Protein 2VRI (pdb70)

Organism: Human coronavirus NL63 (NCBI:txid277944)

Structure (mmCIF, N/CA/C/O backbone):
data_2VRI
#
_entry.id   2VRI
#
_cell.length_a   53.970
_cell.length_b   54.770
_cell.length_c   57.330
_cell.angle_alpha   90.00
_cell.angle_beta   90.00
_cell.angle_gamma   90.00
#
_symmetry.space_group_name_H-M   'P 21 21 21'
#
loop_
_entity.id
_entity.type
_entity.pdbx_description
1 polymer 'NON-STRUCTURAL PROTEIN 3'
2 non-polymer 1,2-ETHANEDIOL
3 water water
#
loop_
_atom_site.group_PDB
_atom_site.id
_atom_site.type_symbol
_atom_site.label_atom_id
_atom_site.label_alt_id
_atom_site.label_comp_id
_atom_site.label_asym_id
_atom_site.label_entity_id
_atom_site.label_seq_id
_atom_site.pdbx_PDB_ins_code
_atom_site.Cartn_x
_atom_site.Cartn_y
_atom_site.Cartn_z
_ato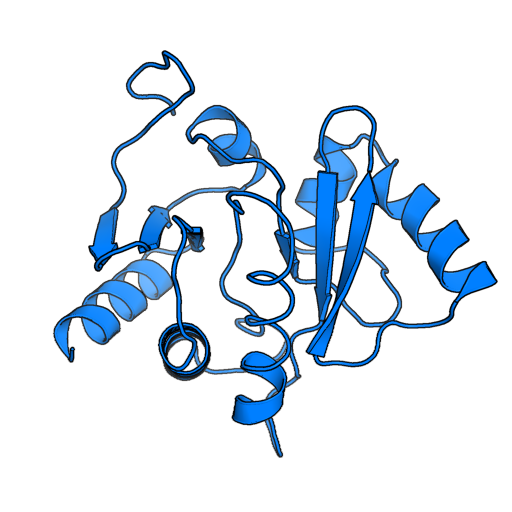m_site.occupancy
_atom_site.B_iso_or_equiv
_atom_site.auth_seq_id
_atom_site.auth_comp_id
_atom_site.auth_asym_id
_atom_site.auth_atom_id
_atom_site.pdbx_PDB_model_num
ATOM 1 N N . LYS A 1 1 ? 4.529 30.124 8.670 1.00 45.33 -9 LYS A N 1
ATOM 2 C CA . LYS A 1 1 ? 5.014 31.493 8.348 1.00 46.03 -9 LYS A CA 1
ATOM 3 C C . LYS A 1 1 ? 6.357 31.693 9.025 1.00 45.80 -9 LYS A C 1
ATOM 4 O O . LYS A 1 1 ? 6.559 31.247 10.159 1.00 45.64 -9 LYS A O 1
ATOM 10 N N . ALA A 1 2 ? 7.271 32.362 8.333 1.00 46.00 -8 ALA A N 1
ATOM 11 C CA . ALA A 1 2 ? 8.544 32.738 8.943 1.00 46.41 -8 ALA A CA 1
ATOM 12 C C . ALA A 1 2 ? 8.317 33.698 10.138 1.00 46.81 -8 ALA A C 1
ATOM 13 O O . ALA A 1 2 ? 7.491 34.612 10.051 1.00 45.95 -8 ALA A O 1
ATOM 15 N N . GLY A 1 3 ? 9.020 33.459 11.249 1.00 47.26 -7 GLY A N 1
ATOM 16 C CA . GLY A 1 3 ? 9.141 34.441 12.344 1.00 48.09 -7 GLY A CA 1
ATOM 17 C C . GLY A 1 3 ? 9.921 35.640 11.818 1.00 48.79 -7 GLY A C 1
ATOM 18 O O . GLY A 1 3 ? 9.527 36.803 12.005 1.00 49.08 -7 GLY A O 1
ATOM 19 N N . SER A 1 4 ? 11.046 35.326 11.177 1.00 49.09 -6 SER A N 1
ATOM 20 C CA . SER A 1 4 ? 11.766 36.195 10.245 1.00 49.68 -6 SER A CA 1
ATOM 21 C C . SER A 1 4 ? 12.706 35.262 9.482 1.00 49.66 -6 SER A C 1
ATOM 22 O O . SER A 1 4 ? 12.377 34.070 9.338 1.00 48.94 -6 SER A O 1
ATOM 25 N N . ALA A 1 5 ? 13.867 35.774 9.033 1.00 49.54 -5 ALA A N 1
ATOM 26 C CA . ALA A 1 5 ? 14.696 35.056 8.055 1.00 49.83 -5 ALA A CA 1
ATOM 27 C C . ALA A 1 5 ? 16.025 35.689 7.597 1.00 49.86 -5 ALA A C 1
ATOM 28 O O . ALA A 1 5 ? 16.046 36.343 6.546 1.00 50.60 -5 ALA A O 1
ATOM 30 N N . ALA A 1 6 ? 17.133 35.482 8.320 1.00 49.21 -4 ALA A N 1
ATOM 31 C CA . ALA A 1 6 ? 18.462 35.620 7.675 1.00 48.28 -4 ALA A CA 1
ATOM 32 C C . ALA A 1 6 ? 18.774 34.241 7.089 1.00 47.43 -4 ALA A C 1
ATOM 33 O O . ALA A 1 6 ? 19.855 33.670 7.320 1.00 47.93 -4 ALA A O 1
ATOM 35 N N . ALA A 1 7 ? 17.820 33.763 6.280 1.00 45.49 -3 ALA A N 1
ATOM 36 C CA . ALA A 1 7 ? 17.457 32.341 6.109 1.00 43.11 -3 ALA A CA 1
ATOM 37 C C . ALA A 1 7 ? 16.231 32.128 7.007 1.00 41.02 -3 ALA A C 1
ATOM 38 O O . ALA A 1 7 ? 16.300 32.389 8.213 1.00 40.95 -3 ALA A O 1
ATOM 40 N N . PRO A 1 8 ? 15.100 31.674 6.433 1.00 38.81 -2 PRO A N 1
ATOM 41 C CA . PRO A 1 8 ? 13.847 31.619 7.197 1.00 36.87 -2 PRO A CA 1
ATOM 42 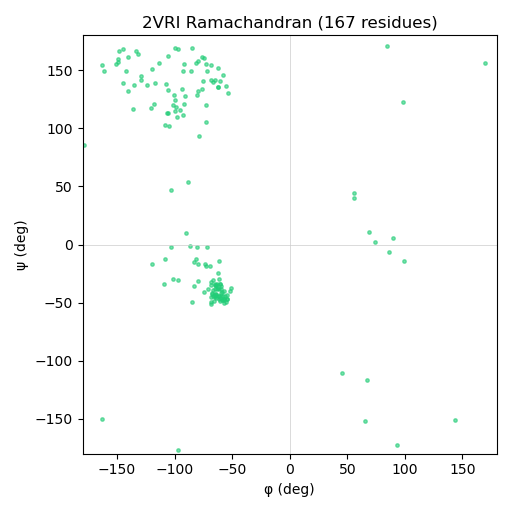C C . PRO A 1 8 ? 13.884 30.696 8.419 1.00 35.00 -2 PRO A C 1
ATOM 43 O O . PRO A 1 8 ? 14.651 29.721 8.459 1.00 34.62 -2 PRO A O 1
ATOM 47 N N . PHE A 1 9 ? 13.071 31.035 9.414 1.00 32.46 -1 PHE A N 1
ATOM 48 C CA . PHE A 1 9 ? 12.849 30.179 10.562 1.00 30.48 -1 PHE A CA 1
ATOM 49 C C . PHE A 1 9 ? 11.456 30.407 11.119 1.00 30.16 -1 PHE A C 1
ATOM 50 O O . PHE A 1 9 ? 10.878 31.469 10.953 1.00 29.65 -1 PHE A O 1
ATOM 58 N N . THR A 1 10 ? 10.940 29.396 11.795 1.00 29.42 0 THR A N 1
ATOM 59 C CA . THR A 1 10 ? 9.661 29.477 12.452 1.00 29.35 0 THR A CA 1
ATOM 60 C C . THR A 1 10 ? 9.756 28.592 13.674 1.00 28.70 0 THR A C 1
ATOM 61 O O . THR A 1 10 ? 10.694 27.801 13.796 1.00 28.30 0 THR A O 1
ATOM 65 N N . LYS A 1 11 ? 8.805 28.718 14.593 1.00 28.19 1 LYS A N 1
ATOM 66 C CA . LYS A 1 11 ? 8.846 27.904 15.784 1.00 28.44 1 LYS A CA 1
ATOM 67 C C . LYS A 1 11 ? 8.470 26.473 15.438 1.00 27.40 1 LYS A C 1
ATOM 68 O O . LYS A 1 11 ? 7.354 26.198 14.961 1.00 27.21 1 LYS A O 1
ATOM 74 N N . PRO A 1 12 ? 9.402 25.554 15.696 1.00 26.75 2 PRO A N 1
ATOM 75 C CA . PRO A 1 12 ? 9.028 24.144 15.639 1.00 25.87 2 PRO A CA 1
ATOM 76 C C . PRO A 1 12 ? 8.077 23.837 16.799 1.00 25.89 2 PRO A C 1
ATOM 77 O O . PRO A 1 12 ? 8.105 24.544 17.815 1.00 25.79 2 PRO A O 1
ATOM 81 N N . PHE A 1 13 ? 7.229 22.832 16.681 1.00 24.04 3 PHE A N 1
ATOM 82 C CA . PHE A 1 13 ? 6.434 22.427 17.855 1.00 24.87 3 PHE A CA 1
ATOM 83 C C . PHE A 1 13 ? 7.219 21.495 18.783 1.00 24.65 3 PHE A C 1
ATOM 84 O O . PHE A 1 13 ? 6.834 21.250 19.938 1.00 24.38 3 PHE A O 1
ATOM 92 N N . ALA A 1 14 ? 8.331 20.954 18.277 1.00 24.66 4 ALA A N 1
ATOM 93 C CA . ALA A 1 14 ? 9.196 20.116 19.093 1.00 24.21 4 ALA A CA 1
ATOM 94 C C . ALA A 1 14 ? 10.555 20.040 18.430 1.00 24.81 4 ALA A C 1
ATOM 95 O O . ALA A 1 14 ? 10.666 20.130 17.201 1.00 23.63 4 ALA A O 1
ATOM 97 N N . VAL A 1 15 ? 11.585 19.894 19.259 1.00 25.30 5 VAL A N 1
ATOM 98 C CA . VAL A 1 15 ? 12.957 19.712 18.801 1.00 26.13 5 VAL A CA 1
ATOM 99 C C . VAL A 1 15 ? 13.533 18.604 19.636 1.00 26.59 5 VAL A C 1
ATOM 100 O O . VAL A 1 15 ? 13.318 18.543 20.846 1.00 26.56 5 VAL A O 1
ATOM 104 N N . TYR A 1 16 ? 14.259 17.719 18.985 1.00 26.82 6 TYR A N 1
ATOM 105 C CA . TYR A 1 16 ? 15.048 16.742 19.696 1.00 27.77 6 TYR A CA 1
ATOM 106 C C . TYR A 1 16 ? 16.394 16.696 19.001 1.00 27.92 6 TYR A C 1
ATOM 107 O O . TYR A 1 16 ? 16.474 16.337 17.814 1.00 26.51 6 TYR A O 1
ATOM 116 N N . LYS A 1 17 ? 17.439 17.082 19.742 1.00 27.69 7 LYS A N 1
ATOM 117 C CA . LYS A 1 17 ? 18.803 17.189 19.223 1.00 27.99 7 LYS A CA 1
ATOM 118 C C . LYS A 1 17 ? 18.764 17.899 17.860 1.00 27.10 7 LYS A C 1
ATOM 119 O O . LYS A 1 17 ? 18.425 19.079 17.789 1.00 27.20 7 LYS A O 1
ATOM 125 N N . ASN A 1 18 ? 19.052 17.175 16.788 1.00 26.14 8 ASN A N 1
ATOM 126 C CA . ASN A 1 18 ? 19.109 17.780 15.442 1.00 25.29 8 ASN A CA 1
ATOM 127 C C . ASN A 1 18 ? 17.757 17.971 14.723 1.00 23.71 8 ASN A C 1
ATOM 128 O O . ASN A 1 18 ? 17.658 18.665 13.692 1.00 23.23 8 ASN A O 1
ATOM 133 N N . VAL A 1 19 ? 16.723 17.346 15.255 1.00 21.28 9 VAL A N 1
ATOM 134 C CA . VAL A 1 19 ? 15.458 17.238 14.515 1.00 20.77 9 VAL A CA 1
ATOM 135 C C . VAL A 1 19 ? 14.417 18.251 15.009 1.00 19.91 9 VAL A C 1
ATOM 136 O O . VAL A 1 19 ? 14.085 18.271 16.200 1.00 19.57 9 VAL A O 1
ATOM 140 N N . LYS A 1 20 ? 13.959 19.127 14.116 1.00 19.18 10 LYS A N 1
ATOM 141 C CA . LYS A 1 20 ? 12.877 20.086 14.433 1.00 19.52 10 LYS A CA 1
ATOM 142 C C . LYS A 1 20 ? 11.604 19.647 13.716 1.00 19.00 10 LYS A C 1
ATOM 143 O O . LYS A 1 20 ? 11.662 19.214 12.567 1.00 18.53 10 LYS A O 1
ATOM 149 N N . PHE A 1 21 ? 10.468 19.732 14.399 1.00 18.59 11 PHE A N 1
ATOM 150 C CA . PHE A 1 21 ? 9.197 19.291 13.839 1.00 19.15 11 PHE A CA 1
ATOM 151 C C . PHE A 1 21 ? 8.239 20.461 13.711 1.00 19.45 11 PHE A C 1
ATOM 152 O O . PHE A 1 21 ? 8.154 21.331 14.608 1.00 19.44 11 PHE A O 1
ATOM 160 N N . TYR A 1 22 ? 7.535 20.476 12.590 1.00 18.65 12 TYR A N 1
ATOM 161 C CA . TYR A 1 22 ? 6.631 21.562 12.256 1.00 18.98 12 TYR A CA 1
ATOM 162 C C . TYR A 1 22 ? 5.287 20.980 11.879 1.00 20.64 12 TYR A C 1
ATOM 163 O O . TYR A 1 22 ? 5.200 19.872 11.297 1.00 20.49 12 TYR A O 1
ATOM 172 N N . LEU A 1 23 ? 4.237 21.715 12.242 1.00 20.86 13 LEU A N 1
ATOM 173 C CA . LEU A 1 23 ? 2.894 21.394 11.817 1.00 22.07 13 LEU A CA 1
ATOM 174 C C . LEU A 1 23 ? 2.561 22.315 10.653 1.00 22.60 13 LEU A C 1
ATOM 175 O O . LEU A 1 23 ? 2.542 23.536 10.790 1.00 22.59 13 LEU A O 1
ATOM 180 N N . GLY A 1 24 ? 2.364 21.764 9.470 1.00 23.45 14 GLY A N 1
ATOM 181 C CA . GLY A 1 24 ? 2.216 22.658 8.336 1.00 24.68 14 GLY A CA 1
ATOM 182 C C . GLY A 1 24 ? 2.246 21.954 7.014 1.00 25.65 14 GLY A C 1
ATOM 183 O O . GLY A 1 24 ? 2.771 20.853 6.912 1.00 25.74 14 GLY A O 1
ATOM 184 N N . ASP A 1 25 ? 1.644 22.609 6.025 1.00 26.21 15 ASP A N 1
ATOM 185 C CA . ASP A 1 25 ? 1.594 22.159 4.643 1.00 26.77 15 ASP A CA 1
ATOM 186 C C . ASP A 1 25 ? 2.981 22.417 4.054 1.00 25.57 15 ASP A C 1
ATOM 187 O O . ASP A 1 25 ? 3.567 23.438 4.336 1.00 24.87 15 ASP A O 1
ATOM 192 N N . ILE A 1 26 ? 3.489 21.499 3.224 1.00 23.89 16 ILE A N 1
ATOM 193 C CA . ILE A 1 26 ? 4.793 21.733 2.588 1.00 22.72 16 ILE A CA 1
ATOM 194 C C . ILE A 1 26 ? 4.770 22.985 1.688 1.00 22.63 16 ILE A C 1
ATOM 195 O O . ILE A 1 26 ? 5.785 23.644 1.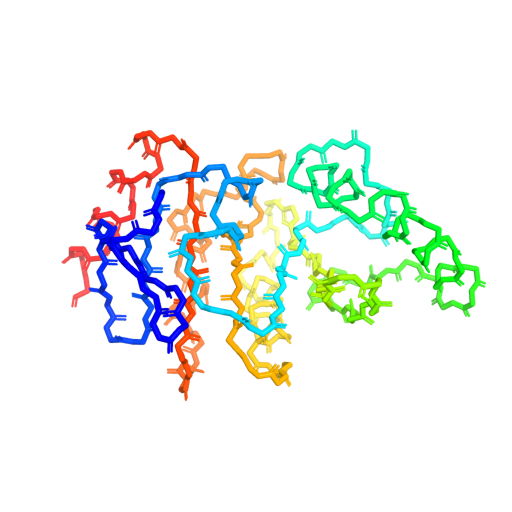530 1.00 23.71 16 ILE A O 1
ATOM 200 N N . SER A 1 27 ? 3.611 23.310 1.120 1.00 22.20 17 SER A N 1
ATOM 201 C CA . SER A 1 27 ? 3.456 24.461 0.228 1.00 22.73 17 SER A CA 1
ATOM 202 C C . SER A 1 27 ? 3.664 25.757 0.997 1.00 22.99 17 SER A C 1
ATOM 203 O O . SER A 1 27 ? 4.121 26.764 0.456 1.00 22.84 17 SER A O 1
ATOM 206 N N . HIS A 1 28 ? 3.314 25.716 2.268 1.00 23.01 18 HIS A N 1
ATOM 207 C CA . HIS A 1 28 ? 3.574 26.826 3.172 1.00 23.30 18 HIS A CA 1
ATOM 208 C C . HIS A 1 28 ? 4.979 26.774 3.764 1.00 22.23 18 HIS A C 1
ATOM 209 O O . HIS A 1 28 ? 5.711 27.756 3.737 1.00 22.75 18 HIS A O 1
ATOM 216 N N . LEU A 1 29 ? 5.353 25.615 4.295 1.00 21.19 19 LEU A N 1
ATOM 217 C CA . LEU A 1 29 ? 6.620 25.480 5.005 1.00 19.92 19 LEU A CA 1
ATOM 218 C C . LEU A 1 29 ? 7.868 25.729 4.178 1.00 20.22 19 LEU A C 1
ATOM 219 O O . LEU A 1 29 ? 8.899 26.110 4.731 1.00 18.80 19 LEU A O 1
ATOM 224 N N . VAL A 1 30 ? 7.795 25.552 2.864 1.00 19.96 20 VAL A N 1
ATOM 225 C CA . VAL A 1 30 ? 8.951 25.933 2.055 1.00 20.80 20 VAL A CA 1
ATOM 226 C C . VAL A 1 30 ? 9.257 27.449 2.171 1.00 21.62 20 VAL A C 1
ATOM 227 O O . VAL A 1 30 ? 10.319 27.894 1.780 1.00 20.77 20 VAL A O 1
ATOM 231 N N . ASN A 1 31 ? 8.319 28.224 2.700 1.00 22.59 21 ASN A N 1
ATOM 232 C CA . ASN A 1 31 ? 8.610 29.647 2.962 1.00 24.36 21 ASN A CA 1
ATOM 233 C C . ASN A 1 31 ? 8.883 29.957 4.454 1.00 24.62 21 ASN A C 1
ATOM 234 O O . ASN A 1 31 ? 9.208 31.100 4.810 1.00 26.19 21 ASN A O 1
ATOM 239 N N . CYS A 1 32 ? 8.783 28.940 5.311 1.00 24.09 22 CYS A N 1
ATOM 240 C CA . CYS A 1 32 ? 8.875 29.113 6.761 1.00 24.23 22 CYS A CA 1
ATOM 241 C C . CYS A 1 32 ? 10.223 28.734 7.359 1.00 23.72 22 CYS A C 1
ATOM 242 O O . CYS A 1 32 ? 10.576 29.224 8.434 1.00 23.79 22 CYS A O 1
ATOM 245 N N . VAL A 1 33 ? 10.914 27.780 6.730 1.00 22.30 23 VAL A N 1
ATOM 246 C CA . VAL A 1 33 ? 12.096 27.193 7.323 1.00 20.92 23 VAL A CA 1
ATOM 247 C C . VAL A 1 33 ? 13.229 27.170 6.323 1.00 20.77 23 VAL A C 1
ATOM 248 O O . VAL A 1 33 ? 13.010 27.334 5.106 1.00 19.74 23 VAL A O 1
ATOM 252 N N . SER A 1 34 ? 14.434 26.974 6.854 1.00 19.93 24 SER A N 1
ATOM 253 C CA . SER A 1 34 ? 15.633 26.880 6.071 1.00 21.03 24 SER A CA 1
ATOM 254 C C . SER A 1 34 ? 15.944 25.442 5.741 1.00 20.30 24 SER A C 1
ATOM 255 O O . SER A 1 34 ? 15.927 24.602 6.619 1.00 20.07 24 SER A O 1
ATOM 258 N N . PHE A 1 35 ? 16.276 25.184 4.485 1.00 19.68 25 PHE A N 1
ATOM 259 C CA . PHE A 1 35 ? 16.472 23.803 4.002 1.00 18.88 25 PHE A CA 1
ATOM 260 C C . PHE A 1 35 ? 17.232 23.878 2.693 1.00 18.11 25 PHE A C 1
ATOM 261 O O . PHE A 1 35 ? 17.143 24.891 1.985 1.00 16.48 25 PHE A O 1
ATOM 269 N N . ASP A 1 36 ? 17.954 22.802 2.367 1.00 16.15 26 ASP A N 1
ATOM 270 C CA . ASP A 1 36 ? 18.648 22.709 1.102 1.00 15.88 26 ASP A CA 1
ATOM 271 C C . ASP A 1 36 ? 17.861 21.933 0.056 1.00 15.28 26 ASP A C 1
ATOM 272 O O . ASP A 1 36 ? 17.974 22.207 -1.128 1.00 14.15 26 ASP A O 1
ATOM 277 N N . PHE A 1 37 ? 17.056 20.973 0.504 1.00 13.97 27 PHE A N 1
ATOM 278 C CA . PHE A 1 37 ? 16.224 20.215 -0.409 1.00 13.82 27 PHE A CA 1
ATOM 279 C C . PHE A 1 37 ? 14.956 19.783 0.298 1.00 12.25 27 PHE A C 1
ATOM 280 O O . PHE A 1 37 ? 14.895 19.721 1.523 1.00 13.18 27 PHE A O 1
ATOM 288 N N . VAL A 1 38 ? 13.933 19.508 -0.499 1.00 12.49 28 VAL A N 1
ATOM 289 C CA A VAL A 1 38 ? 12.693 18.982 0.032 0.50 11.32 28 VAL A CA 1
ATOM 290 C CA B VAL A 1 38 ? 12.684 19.002 -0.003 0.50 11.85 28 VAL A CA 1
ATOM 291 C C . VAL A 1 38 ? 12.642 17.489 -0.249 1.00 11.68 28 VAL A C 1
ATOM 292 O O . VAL A 1 38 ? 13.113 17.023 -1.278 1.00 12.66 28 VAL A O 1
ATOM 299 N N . VAL A 1 39 ? 12.077 16.745 0.681 1.00 11.97 29 VAL A N 1
ATOM 300 C CA . VAL A 1 39 ? 11.957 15.316 0.486 1.00 11.16 29 VAL A CA 1
ATOM 301 C C . VAL A 1 39 ? 10.547 15.031 0.057 1.00 12.07 29 VAL A C 1
ATOM 302 O O . VAL A 1 39 ? 9.602 15.450 0.709 1.00 11.35 29 VAL A O 1
ATOM 306 N N . ASN A 1 40 ? 10.429 14.295 -1.052 1.00 11.68 30 ASN A N 1
ATOM 307 C CA . ASN A 1 40 ? 9.164 13.811 -1.508 1.00 12.62 30 ASN A CA 1
ATOM 308 C C . ASN A 1 40 ? 9.064 12.342 -1.052 1.00 12.90 30 ASN A C 1
ATOM 309 O O . ASN A 1 40 ? 9.938 11.540 -1.380 1.00 12.56 30 ASN A O 1
ATOM 314 N N . ALA A 1 41 ? 8.005 12.016 -0.313 1.00 13.22 31 ALA A N 1
ATOM 315 C CA . ALA A 1 41 ? 7.707 10.615 0.015 1.00 15.03 31 ALA A CA 1
ATOM 316 C C . ALA A 1 41 ? 7.052 10.021 -1.221 1.00 15.14 31 ALA A C 1
ATOM 317 O O . ALA A 1 41 ? 5.816 10.135 -1.422 1.00 14.92 31 ALA A O 1
ATOM 319 N N . ALA A 1 42 ? 7.881 9.411 -2.061 1.00 14.09 32 ALA A N 1
ATOM 320 C CA . ALA A 1 42 ? 7.473 9.000 -3.405 1.00 13.39 32 ALA A CA 1
ATOM 321 C C . ALA A 1 42 ? 7.066 7.537 -3.460 1.00 13.47 32 ALA A C 1
ATOM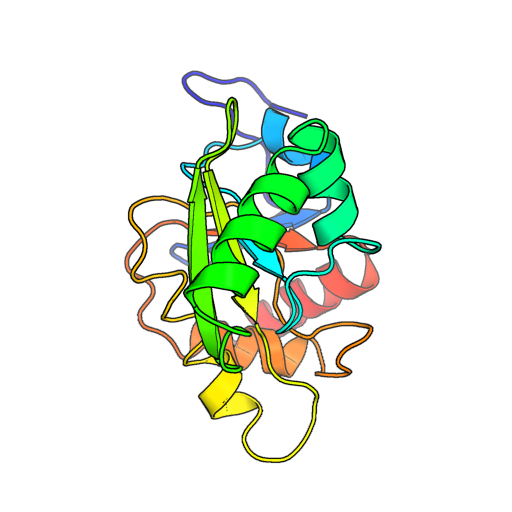 322 O O . ALA A 1 42 ? 7.271 6.777 -2.502 1.00 13.08 32 ALA A O 1
ATOM 324 N N . ASN A 1 43 ? 6.463 7.150 -4.583 1.00 13.55 33 ASN A N 1
ATOM 325 C CA . ASN A 1 43 ? 6.253 5.758 -4.864 1.00 13.54 33 ASN A CA 1
ATOM 326 C C . ASN A 1 43 ? 7.356 5.326 -5.833 1.00 14.79 33 ASN A C 1
ATOM 327 O O . ASN A 1 43 ? 8.097 6.156 -6.393 1.00 14.80 33 ASN A O 1
ATOM 332 N N . GLU A 1 44 ? 7.469 4.026 -6.045 1.00 14.09 34 GLU A N 1
ATOM 333 C CA . GLU A 1 44 ? 8.558 3.491 -6.851 1.00 14.49 34 GLU A CA 1
ATOM 334 C C . GLU A 1 44 ? 8.546 4.015 -8.282 1.00 13.42 34 GLU A C 1
ATOM 335 O O . GLU A 1 44 ? 9.586 4.182 -8.870 1.00 12.78 34 GLU A O 1
ATOM 341 N N . ASN A 1 45 ? 7.365 4.246 -8.829 1.00 13.62 35 ASN A N 1
ATOM 342 C CA . ASN A 1 45 ? 7.254 4.682 -10.196 1.00 14.64 35 ASN A CA 1
ATOM 343 C C . ASN A 1 45 ? 7.348 6.181 -10.354 1.00 13.23 35 ASN A C 1
ATOM 344 O O . ASN A 1 45 ? 7.294 6.689 -11.469 1.00 13.41 35 ASN A O 1
ATOM 349 N N . LEU A 1 46 ? 7.488 6.892 -9.246 1.00 13.94 36 LEU A N 1
ATOM 350 C CA . LEU A 1 46 ? 7.617 8.369 -9.288 1.00 13.70 36 LEU A CA 1
ATOM 351 C C . LEU A 1 46 ? 6.428 9.003 -10.029 1.00 14.21 36 LEU A C 1
ATOM 352 O O . LEU A 1 46 ? 6.569 9.920 -10.868 1.00 14.32 36 LEU A O 1
ATOM 357 N N . LEU A 1 47 ? 5.251 8.501 -9.688 1.00 14.61 37 LEU A N 1
ATOM 358 C CA . LEU A 1 47 ? 3.983 9.058 -10.147 1.00 14.99 37 LEU A CA 1
ATOM 359 C C . LEU A 1 47 ? 3.492 9.948 -9.014 1.00 14.47 37 LEU A C 1
ATOM 360 O O . LEU A 1 47 ? 3.148 9.479 -7.941 1.00 13.40 37 LEU A O 1
ATOM 365 N N . HIS A 1 48 ? 3.529 11.252 -9.252 1.00 14.32 38 HIS A N 1
ATOM 366 C CA . HIS A 1 48 ? 3.346 12.222 -8.208 1.00 14.06 38 HIS A CA 1
ATOM 367 C C . HIS A 1 48 ? 1.950 12.823 -8.250 1.00 15.53 38 HIS A C 1
ATOM 368 O O . HIS A 1 48 ? 1.788 14.035 -8.151 1.00 17.15 38 HIS A O 1
ATOM 375 N N . GLY A 1 49 ? 0.950 11.969 -8.375 1.00 17.87 39 GLY A N 1
ATOM 376 C CA . GLY A 1 49 ? -0.410 12.428 -8.554 1.00 18.97 39 GLY A CA 1
ATOM 377 C C . GLY A 1 49 ? -1.150 12.878 -7.307 1.00 20.09 39 GLY A C 1
ATOM 378 O O . GLY A 1 49 ? -2.170 13.583 -7.416 1.00 21.03 39 GLY A O 1
ATOM 379 N N . GLY A 1 50 ? -0.642 12.499 -6.138 1.00 20.96 40 GLY A N 1
ATOM 380 C CA . GLY A 1 50 ? -1.323 12.737 -4.861 1.00 21.24 40 GLY A CA 1
ATOM 381 C C . GLY A 1 50 ? -0.354 13.022 -3.760 1.00 20.83 40 GLY A C 1
ATOM 382 O O . GLY A 1 50 ? 0.852 12.836 -3.923 1.00 21.61 40 GLY A O 1
ATOM 383 N N . GLY A 1 51 ? -0.881 13.475 -2.636 1.00 20.09 41 GLY A N 1
ATOM 384 C CA . GLY A 1 51 ? -0.111 13.688 -1.436 1.00 19.73 41 GLY A CA 1
ATOM 385 C C . GLY A 1 51 ? 0.929 14.774 -1.526 1.00 19.71 41 GLY A C 1
ATOM 386 O O . GLY A 1 51 ? 0.791 15.748 -2.285 1.00 19.25 41 GLY A O 1
ATOM 387 N N . VAL A 1 52 ? 1.974 14.603 -0.732 1.00 18.92 42 VAL A N 1
ATOM 388 C CA . VAL A 1 52 ? 3.078 15.548 -0.683 1.00 18.66 42 VAL A CA 1
ATOM 389 C C . VAL A 1 52 ? 3.759 15.587 -2.060 1.00 16.41 42 VAL A C 1
ATOM 390 O O . VAL A 1 52 ? 4.284 16.619 -2.459 1.00 15.70 42 VAL A O 1
ATOM 394 N N . ALA A 1 53 ? 3.791 14.445 -2.760 1.00 14.86 43 ALA A N 1
ATOM 395 C CA . ALA A 1 53 ? 4.334 14.381 -4.128 1.00 13.34 43 ALA A CA 1
ATOM 396 C C . ALA A 1 53 ? 3.677 15.374 -5.080 1.00 13.51 43 ALA A C 1
ATOM 397 O O . ALA A 1 53 ? 4.364 16.055 -5.854 1.00 12.69 43 ALA A O 1
ATOM 399 N N . ARG A 1 54 ? 2.344 15.430 -5.051 1.00 13.69 44 ARG A N 1
ATOM 400 C CA . ARG A 1 54 ? 1.626 16.368 -5.892 1.00 13.67 44 ARG A CA 1
ATOM 401 C C . ARG A 1 54 ? 1.885 17.820 -5.456 1.00 14.45 44 ARG A C 1
ATOM 402 O O . ARG A 1 54 ? 2.041 18.703 -6.293 1.00 15.20 44 ARG A O 1
ATOM 410 N N . ALA A 1 55 ? 1.899 18.059 -4.143 1.00 15.56 45 ALA A N 1
ATOM 411 C CA . ALA A 1 55 ? 2.220 19.381 -3.611 1.00 15.26 45 ALA A CA 1
ATOM 412 C C . ALA A 1 55 ? 3.573 19.835 -4.152 1.00 15.47 45 ALA A C 1
ATOM 413 O O . ALA A 1 55 ? 3.731 20.965 -4.668 1.00 15.03 45 ALA A O 1
ATOM 415 N N . ILE A 1 56 ? 4.578 18.964 -4.047 1.00 15.13 46 ILE A N 1
ATOM 416 C CA . ILE A 1 56 ? 5.910 19.330 -4.563 1.00 14.74 46 ILE A CA 1
ATOM 417 C C . ILE A 1 56 ? 5.907 19.473 -6.091 1.00 15.09 46 ILE A C 1
ATOM 418 O O . ILE A 1 56 ? 6.486 20.411 -6.634 1.00 14.50 46 ILE A O 1
ATOM 423 N N . ASP A 1 57 ? 5.278 18.545 -6.802 1.00 14.76 47 ASP A N 1
ATOM 424 C CA . ASP A 1 57 ? 5.207 18.706 -8.244 1.00 15.62 47 ASP A CA 1
ATOM 425 C C . ASP A 1 57 ? 4.596 20.081 -8.609 1.00 15.97 47 ASP A C 1
ATOM 426 O O . ASP A 1 57 ? 5.136 20.817 -9.441 1.00 16.15 47 ASP A O 1
ATOM 431 N N . ILE A 1 58 ? 3.486 20.431 -7.965 1.00 16.83 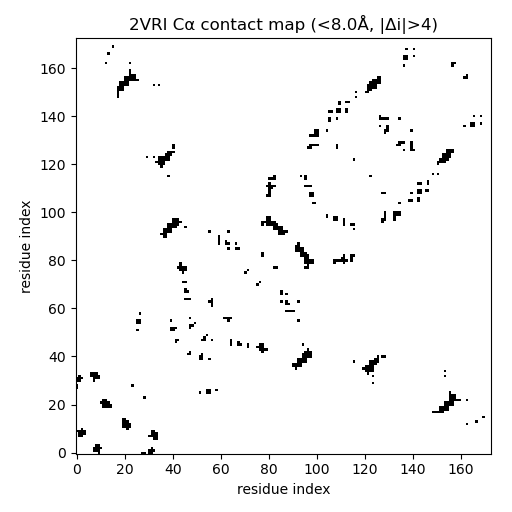48 ILE A N 1
ATOM 432 C CA . ILE A 1 58 ? 2.863 21.720 -8.231 1.00 17.57 48 ILE A CA 1
ATOM 433 C C . ILE A 1 58 ? 3.791 22.873 -7.889 1.00 18.24 48 ILE A C 1
ATOM 434 O O . ILE A 1 58 ? 3.941 23.821 -8.688 1.00 17.80 48 ILE A O 1
ATOM 439 N N . LEU A 1 59 ? 4.460 22.789 -6.740 1.00 18.63 49 LEU A N 1
ATOM 440 C CA . LEU A 1 59 ? 5.503 23.784 -6.418 1.00 18.89 49 LEU A CA 1
ATOM 441 C C . LEU A 1 59 ? 6.544 23.946 -7.525 1.00 18.88 49 LEU A C 1
ATOM 442 O O . LEU A 1 59 ? 7.008 25.057 -7.794 1.00 18.49 49 LEU A O 1
ATOM 447 N N . THR A 1 60 ? 6.942 22.835 -8.142 1.00 18.13 50 THR A N 1
ATOM 448 C CA . THR A 1 60 ? 7.945 22.861 -9.214 1.00 17.43 50 THR A CA 1
ATOM 449 C C . THR A 1 60 ? 7.282 23.042 -10.575 1.00 17.15 50 THR A C 1
ATOM 450 O O . THR A 1 60 ? 7.926 22.875 -11.603 1.00 16.31 50 THR A O 1
ATOM 454 N N . GLU A 1 61 ? 5.988 23.350 -10.582 1.00 17.15 51 GLU A N 1
ATOM 455 C CA . GLU A 1 61 ? 5.263 23.612 -11.835 1.00 17.34 51 GLU A CA 1
ATOM 456 C C . GLU A 1 61 ? 5.375 22.458 -12.842 1.00 17.31 51 GLU A C 1
ATOM 457 O O . GLU A 1 61 ? 5.524 22.681 -14.039 1.00 17.35 51 GLU A O 1
ATOM 463 N N . GLY A 1 62 ? 5.305 21.218 -12.343 1.00 16.10 52 GLY A N 1
ATOM 464 C CA . GLY A 1 62 ? 5.378 20.061 -13.211 1.00 14.29 52 GLY A CA 1
ATOM 465 C C . GLY A 1 62 ? 6.773 19.576 -13.531 1.00 12.97 52 GLY A C 1
ATOM 466 O O . GLY A 1 62 ? 6.942 18.538 -14.192 1.00 12.13 52 GLY A O 1
ATOM 467 N N . GLN A 1 63 ? 7.785 20.312 -13.100 1.00 12.51 53 GLN A N 1
ATOM 468 C CA . GLN A 1 63 ? 9.143 19.895 -13.376 1.00 12.75 53 GLN A CA 1
ATOM 469 C C . GLN A 1 63 ? 9.488 18.603 -12.691 1.00 12.13 53 GLN A C 1
ATOM 470 O O . GLN A 1 63 ? 10.166 17.756 -13.254 1.00 13.33 53 GLN A O 1
ATOM 476 N N . LEU A 1 64 ? 9.007 18.437 -11.47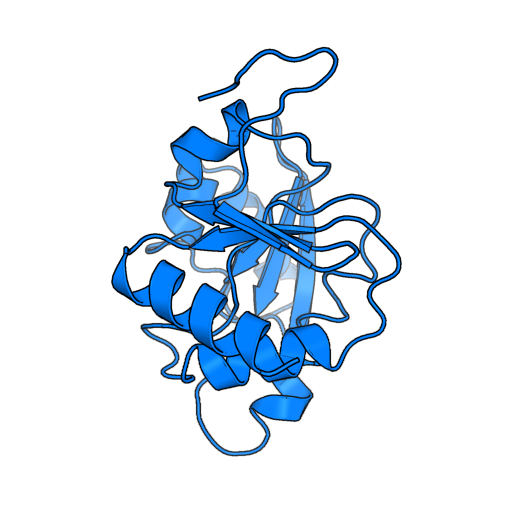6 1.00 13.11 54 LEU A N 1
ATOM 477 C CA . LEU A 1 64 ? 9.300 17.191 -10.771 1.00 11.97 54 LEU A CA 1
ATOM 478 C C . LEU A 1 64 ? 8.819 15.984 -11.575 1.00 12.12 54 LEU A C 1
ATOM 479 O O . LEU A 1 64 ? 9.578 15.031 -11.774 1.00 13.21 54 LEU A O 1
ATOM 484 N N . GLN A 1 65 ? 7.571 16.011 -12.027 1.00 12.39 55 GLN A N 1
ATOM 485 C CA . GLN A 1 65 ? 7.003 14.870 -12.800 1.00 12.87 55 GLN A CA 1
ATOM 486 C C . GLN A 1 65 ? 7.716 14.673 -14.116 1.00 13.91 55 GLN A C 1
ATOM 487 O O . GLN A 1 65 ? 7.893 13.543 -14.576 1.00 12.59 55 GLN A O 1
ATOM 493 N N . SER A 1 66 ? 8.150 15.773 -14.751 1.00 14.81 56 SER A N 1
ATOM 494 C CA . SER A 1 66 ? 8.789 15.603 -16.057 1.00 15.68 56 SER A CA 1
ATOM 495 C C . SER A 1 66 ? 10.177 15.039 -15.852 1.00 14.89 56 SER A C 1
ATOM 496 O O . SER A 1 66 ? 10.583 14.133 -16.591 1.00 15.54 56 SER A O 1
ATOM 499 N N . LEU A 1 67 ? 10.879 15.524 -14.834 1.00 13.88 57 LEU A N 1
ATOM 500 C CA . LEU A 1 67 ? 12.190 14.954 -14.523 1.00 13.89 57 LEU A CA 1
ATOM 501 C C . LEU A 1 67 ? 12.066 13.505 -14.088 1.00 13.22 57 LEU A C 1
ATOM 502 O O . LEU A 1 67 ? 12.919 12.664 -14.413 1.00 12.11 57 LEU A O 1
ATOM 507 N N . SER A 1 68 ? 10.992 13.205 -13.374 1.00 13.04 58 SER A N 1
ATOM 508 C CA . SER A 1 68 ? 10.737 11.836 -12.938 1.00 13.23 58 SER A CA 1
ATOM 509 C C . SER A 1 68 ? 10.482 10.870 -14.108 1.00 14.39 58 SER A C 1
ATOM 510 O O . SER A 1 68 ? 10.981 9.746 -14.104 1.00 13.87 58 SER A O 1
ATOM 513 N N . LYS A 1 69 ? 9.677 11.288 -15.081 1.00 14.87 59 LYS A N 1
ATOM 514 C CA . LYS A 1 69 ? 9.467 10.466 -16.294 1.00 15.65 59 LYS A CA 1
ATOM 515 C C . LYS A 1 69 ? 10.804 10.143 -16.985 1.00 16.25 59 LYS A C 1
ATOM 516 O O . LYS A 1 69 ? 11.057 8.982 -17.363 1.00 16.80 59 LYS A O 1
ATOM 522 N N . ASP A 1 70 ? 11.672 11.146 -17.117 1.00 16.17 60 ASP A N 1
ATOM 523 C CA . ASP A 1 70 ? 13.013 10.924 -17.705 1.00 17.01 60 ASP A CA 1
ATOM 524 C C . ASP A 1 70 ? 13.817 9.941 -16.868 1.00 16.36 60 ASP A C 1
ATOM 525 O O . ASP A 1 70 ? 14.423 9.017 -17.411 1.00 15.71 60 ASP A O 1
ATOM 530 N N . TYR A 1 71 ? 13.828 10.144 -15.546 1.00 15.37 61 TYR A N 1
ATOM 531 C CA . TYR A 1 71 ? 14.577 9.272 -14.661 1.00 14.27 61 TYR A CA 1
ATOM 532 C C . TYR A 1 71 ? 14.093 7.824 -14.797 1.00 14.93 61 TYR A C 1
ATOM 533 O O . TYR A 1 71 ? 14.895 6.888 -14.928 1.00 14.11 61 TYR A O 1
ATOM 542 N N . ILE A 1 72 ? 12.783 7.626 -14.761 1.00 14.12 62 ILE A N 1
ATOM 543 C CA . ILE A 1 72 ? 12.230 6.301 -14.910 1.00 14.62 62 ILE A CA 1
ATOM 544 C C . ILE A 1 72 ? 12.573 5.676 -16.277 1.00 15.66 62 ILE A C 1
ATOM 545 O O . ILE A 1 72 ? 12.970 4.515 -16.336 1.00 15.98 62 ILE A O 1
ATOM 550 N N . SER A 1 73 ? 12.452 6.440 -17.359 1.00 16.09 63 SER A N 1
ATOM 551 C CA . SER A 1 73 ? 12.760 5.911 -18.696 1.00 18.15 63 SER A CA 1
ATOM 552 C C . SER A 1 73 ? 14.202 5.388 -18.743 1.00 18.83 63 SER A C 1
ATOM 553 O O . SER A 1 73 ? 14.489 4.341 -19.342 1.00 18.39 63 SER A O 1
ATOM 556 N N . SER A 1 74 ? 15.112 6.124 -18.105 1.00 18.46 64 SER A N 1
ATOM 557 C CA . SER A 1 74 ? 16.518 5.735 -18.094 1.00 19.72 64 SER A CA 1
ATOM 558 C C . SER A 1 74 ? 16.906 4.704 -17.049 1.00 19.94 64 SER A C 1
ATOM 559 O O . SER A 1 74 ? 17.785 3.867 -17.313 1.00 20.63 64 SER A O 1
ATOM 562 N N . ASN A 1 75 ? 16.288 4.778 -15.870 1.00 19.48 65 ASN A N 1
ATOM 563 C CA . ASN A 1 75 ? 16.770 4.025 -14.698 1.00 19.85 65 ASN A CA 1
ATOM 564 C C . ASN A 1 75 ? 15.800 3.027 -14.098 1.00 18.69 65 ASN A C 1
ATOM 565 O O . ASN A 1 75 ? 16.185 2.178 -13.293 1.00 19.60 65 ASN A O 1
ATOM 570 N N . GLY A 1 76 ? 14.533 3.151 -14.424 1.00 17.79 66 GLY A N 1
ATOM 571 C CA . GLY A 1 76 ? 13.579 2.249 -13.831 1.00 17.18 66 GLY A CA 1
ATOM 572 C C . GLY A 1 76 ? 13.103 2.711 -12.463 1.00 17.28 66 GLY A C 1
ATOM 573 O O . GLY A 1 76 ? 13.653 3.666 -11.904 1.00 15.63 66 GLY A O 1
ATOM 574 N N . PRO A 1 77 ? 12.070 2.026 -11.926 1.00 18.04 67 PRO A N 1
ATOM 575 C CA . PRO A 1 77 ? 11.485 2.398 -10.629 1.00 17.55 67 PRO A CA 1
ATOM 576 C C . PRO A 1 77 ? 12.532 2.371 -9.538 1.00 17.28 67 PRO A C 1
ATOM 577 O O . PRO A 1 77 ? 13.496 1.573 -9.601 1.00 16.20 67 PRO A O 1
ATOM 581 N N . LEU A 1 78 ? 12.384 3.286 -8.578 1.00 15.82 68 LEU A N 1
ATOM 582 C CA . LEU A 1 78 ? 13.221 3.311 -7.405 1.00 16.43 68 LEU A CA 1
ATOM 583 C C . LEU A 1 78 ? 12.925 2.087 -6.595 1.00 16.77 68 LEU A C 1
ATOM 584 O O . LEU A 1 78 ? 11.770 1.723 -6.452 1.00 18.85 68 LEU A O 1
ATOM 589 N N . LYS A 1 79 ? 13.970 1.488 -6.049 1.00 17.51 69 LYS A N 1
ATOM 590 C CA . LYS A 1 79 ? 13.835 0.416 -5.063 1.00 17.77 69 LYS A CA 1
ATOM 591 C C . LYS A 1 79 ? 13.273 1.029 -3.783 1.00 16.55 69 LYS A C 1
ATOM 592 O O . LYS A 1 79 ? 13.604 2.144 -3.436 1.00 14.93 69 LYS A O 1
ATOM 598 N N . VAL A 1 80 ? 12.379 0.311 -3.107 1.00 16.68 70 VAL A N 1
ATOM 599 C CA . VAL A 1 80 ? 11.938 0.711 -1.767 1.00 15.26 70 VAL A CA 1
ATOM 600 C C . VAL A 1 80 ? 13.188 0.886 -0.905 1.00 15.63 70 VAL A C 1
ATOM 601 O O . VAL A 1 80 ? 14.087 0.038 -0.919 1.00 14.16 70 VAL A O 1
ATOM 605 N N . GLY A 1 81 ? 13.294 2.013 -0.213 1.00 13.81 71 GLY A N 1
ATOM 606 C CA . GLY A 1 81 ? 14.474 2.314 0.568 1.00 14.79 71 GLY A CA 1
ATOM 607 C C . GLY A 1 81 ? 15.453 3.246 -0.090 1.00 15.72 71 GLY A C 1
ATOM 608 O O . GLY A 1 81 ? 16.347 3.777 0.560 1.00 17.58 71 GLY A O 1
ATOM 609 N N . ALA A 1 82 ? 15.291 3.454 -1.388 1.00 15.77 72 ALA A N 1
ATOM 610 C CA . ALA A 1 82 ? 16.218 4.244 -2.157 1.00 15.43 72 ALA A CA 1
ATOM 611 C C . ALA A 1 82 ? 15.594 5.600 -2.469 1.00 15.20 72 ALA A C 1
ATOM 612 O O . ALA A 1 82 ? 14.354 5.772 -2.430 1.00 14.27 72 ALA A O 1
ATOM 614 N N . GLY A 1 83 ? 16.457 6.532 -2.836 1.00 14.36 73 GLY A N 1
ATOM 615 C CA . GLY A 1 83 ? 16.010 7.852 -3.207 1.00 14.62 73 GLY A CA 1
ATOM 616 C C . GLY A 1 83 ? 16.815 8.356 -4.381 1.00 15.03 73 GLY A C 1
ATOM 617 O O . GLY A 1 83 ? 17.929 7.899 -4.619 1.00 15.98 73 GLY A O 1
ATOM 618 N N . VAL A 1 84 ? 16.286 9.358 -5.075 1.00 14.24 74 VAL A N 1
ATOM 619 C CA . VAL A 1 84 ? 17.036 10.029 -6.127 1.00 13.56 74 VAL A CA 1
ATOM 620 C C . VAL A 1 84 ? 16.737 11.523 -6.040 1.00 12.96 74 VAL A C 1
ATOM 621 O O . VAL A 1 84 ? 15.578 11.913 -5.930 1.00 11.20 74 VAL A O 1
ATOM 625 N N . MET A 1 85 ? 17.782 12.323 -6.080 1.00 11.61 75 MET A N 1
ATOM 626 C CA . MET A 1 85 ? 17.623 13.786 -6.121 1.00 12.32 75 MET A CA 1
ATOM 627 C C . MET A 1 85 ? 17.309 14.233 -7.561 1.00 13.52 75 MET A C 1
ATOM 628 O O . MET A 1 85 ? 18.057 13.889 -8.491 1.00 13.46 75 MET A O 1
ATOM 633 N N . LEU A 1 86 ? 16.241 15.015 -7.727 1.00 12.67 76 LEU A N 1
ATOM 634 C CA . LEU A 1 86 ? 15.881 15.587 -9.024 1.00 12.75 76 LEU A CA 1
ATOM 635 C C . LEU A 1 86 ? 15.883 17.102 -8.866 1.00 13.25 76 LEU A C 1
ATOM 636 O O . LEU A 1 86 ? 15.149 17.678 -8.044 1.00 12.68 76 LEU A O 1
ATOM 641 N N . GLU A 1 87 ? 16.770 17.748 -9.614 1.00 14.73 77 GLU A N 1
ATOM 642 C CA . GLU A 1 87 ? 17.026 19.160 -9.384 1.00 17.44 77 GLU A CA 1
ATOM 643 C C . GLU A 1 87 ? 16.100 19.920 -10.299 1.00 17.26 77 GLU A C 1
ATOM 644 O O . GLU A 1 87 ? 16.199 19.838 -11.533 1.00 17.77 77 GLU A O 1
ATOM 650 N N . CYS A 1 88 ? 15.130 20.596 -9.695 1.00 18.13 78 CYS A N 1
ATOM 651 C CA . CYS A 1 88 ? 14.178 21.366 -10.445 1.00 18.68 78 CYS A CA 1
ATOM 652 C C . CYS A 1 88 ? 14.645 22.806 -10.443 1.00 20.13 78 CYS A C 1
ATOM 653 O O . CYS A 1 88 ? 15.707 23.122 -9.926 1.00 19.88 78 CYS A O 1
ATOM 656 N N . GLU A 1 89 ? 13.850 23.668 -11.044 1.00 20.78 79 GLU A N 1
ATOM 657 C CA . GLU A 1 89 ? 14.268 25.038 -11.218 1.00 23.09 79 GLU A CA 1
ATOM 658 C C . GLU A 1 89 ? 14.441 25.761 -9.893 1.00 22.76 79 GLU A C 1
ATOM 659 O O . GLU A 1 89 ? 15.449 26.444 -9.699 1.00 24.29 79 GLU A O 1
ATOM 665 N N . LYS A 1 90 ? 13.477 25.607 -8.985 1.00 23.00 80 LYS A N 1
ATOM 666 C CA . LYS A 1 90 ? 13.462 26.340 -7.710 1.00 24.01 80 LYS A CA 1
ATOM 667 C C . LYS A 1 90 ? 13.763 25.493 -6.489 1.00 23.25 80 LYS A C 1
ATOM 668 O O . LYS A 1 90 ? 13.958 26.032 -5.391 1.00 23.69 80 LYS A O 1
ATOM 674 N N . PHE A 1 91 ? 13.746 24.175 -6.671 1.00 21.01 81 PHE A N 1
ATOM 675 C CA . PHE A 1 91 ? 13.843 23.234 -5.565 1.00 20.31 81 PHE A CA 1
ATOM 676 C C . PHE A 1 91 ? 14.617 22.036 -6.035 1.00 17.73 81 PHE A C 1
ATOM 677 O O . PHE A 1 91 ? 14.409 21.572 -7.162 1.00 16.42 81 PHE A O 1
ATOM 685 N N . ASN A 1 92 ? 15.502 21.536 -5.180 1.00 16.22 82 ASN A N 1
ATOM 686 C CA . ASN A 1 92 ? 16.017 20.163 -5.346 1.00 15.03 82 ASN A CA 1
ATOM 687 C C . ASN A 1 92 ? 15.125 19.260 -4.556 1.00 13.95 82 ASN A C 1
ATOM 688 O O . ASN A 1 92 ? 14.862 19.532 -3.389 1.00 14.41 82 ASN A O 1
ATOM 693 N N . VAL A 1 93 ? 14.618 18.213 -5.197 1.00 11.83 83 VAL A N 1
ATOM 694 C CA . VAL A 1 93 ? 13.649 17.353 -4.557 1.00 11.26 83 VAL A CA 1
ATOM 695 C C . VAL A 1 93 ? 14.281 15.978 -4.469 1.00 10.62 83 VAL A C 1
ATOM 696 O O . VAL A 1 93 ? 14.626 15.379 -5.498 1.00 10.73 83 VAL A O 1
ATOM 700 N N . PHE A 1 94 ? 14.401 15.484 -3.248 1.00 12.00 84 PHE A N 1
ATOM 701 C CA . PHE A 1 94 ? 14.897 14.151 -3.041 1.00 11.11 84 PHE A CA 1
ATOM 702 C C . PHE A 1 94 ? 13.694 13.256 -2.917 1.00 11.43 84 PHE A C 1
ATOM 703 O O . PHE A 1 94 ? 12.919 13.374 -1.976 1.00 11.69 84 PHE A O 1
ATOM 711 N N . ASN A 1 95 ? 13.558 12.340 -3.868 1.00 12.26 85 ASN A N 1
ATOM 712 C CA . ASN A 1 95 ? 12.407 11.460 -3.931 1.00 11.38 85 ASN A CA 1
ATOM 713 C C . ASN A 1 95 ? 12.807 10.141 -3.328 1.00 12.39 85 ASN A C 1
ATOM 714 O O . ASN A 1 95 ? 13.663 9.468 -3.875 1.00 13.44 85 ASN A O 1
ATOM 719 N N . VAL A 1 96 ? 12.145 9.753 -2.257 1.00 12.35 86 VAL A N 1
ATOM 720 C CA . VAL A 1 96 ? 12.562 8.582 -1.519 1.00 13.09 86 VAL A CA 1
ATOM 721 C C . VAL A 1 96 ? 11.365 7.675 -1.328 1.00 12.70 86 VAL A C 1
ATOM 722 O O . VAL A 1 96 ? 10.281 8.151 -1.060 1.00 12.36 86 VAL A O 1
ATOM 726 N N . VAL A 1 97 ? 11.577 6.374 -1.429 1.00 13.05 87 VAL A N 1
ATOM 727 C CA . VAL A 1 97 ? 10.477 5.451 -1.342 1.00 12.80 87 VAL A CA 1
ATOM 728 C C . VAL A 1 97 ? 10.536 4.772 0.007 1.00 12.95 87 VAL A C 1
ATOM 729 O O . VAL A 1 97 ? 11.467 3.975 0.260 1.00 13.20 87 VAL A O 1
ATOM 733 N N . GLY A 1 98 ? 9.535 5.064 0.841 1.00 12.50 88 GLY A N 1
ATOM 734 C CA . GLY A 1 98 ? 9.336 4.343 2.108 1.00 13.08 88 GLY A CA 1
ATOM 735 C C . GLY A 1 98 ? 8.660 3.022 1.805 1.00 12.79 88 GLY A C 1
ATOM 736 O O . GLY A 1 98 ? 8.028 2.892 0.783 1.00 13.03 88 GLY A O 1
ATOM 737 N N . PRO A 1 99 ? 8.792 2.021 2.703 1.00 13.46 89 PRO A N 1
ATOM 738 C CA . PRO A 1 99 ? 8.072 0.780 2.477 1.00 14.06 89 PRO A CA 1
ATOM 739 C C . PRO A 1 99 ? 6.591 0.867 2.791 1.00 14.35 89 PRO A C 1
ATOM 740 O O . PRO A 1 99 ? 6.143 1.740 3.518 1.00 13.98 89 PRO A O 1
ATOM 744 N N . ARG A 1 100 ? 5.833 -0.072 2.254 1.00 15.33 90 ARG A N 1
ATOM 745 C CA . ARG A 1 100 ? 4.489 -0.265 2.759 1.00 17.11 90 ARG A CA 1
ATOM 746 C C . ARG A 1 100 ? 4.621 -1.115 4.016 1.00 17.36 90 ARG A C 1
ATOM 747 O O . ARG A 1 100 ? 5.593 -1.894 4.167 1.00 16.38 90 ARG A O 1
ATOM 755 N N . THR A 1 101 ? 3.638 -1.010 4.893 1.00 17.33 91 THR A N 1
ATOM 756 C CA . THR A 1 101 ? 3.722 -1.716 6.160 1.00 18.03 91 THR A CA 1
ATOM 757 C C . THR A 1 101 ? 3.820 -3.235 5.918 1.00 18.87 91 THR A C 1
ATOM 758 O O . THR A 1 101 ? 3.191 -3.788 4.987 1.00 18.57 91 THR A O 1
ATOM 762 N N . GLY A 1 102 ? 4.650 -3.888 6.718 1.00 19.41 92 GLY A N 1
ATOM 763 C CA . GLY A 1 102 ? 4.732 -5.352 6.675 1.00 20.10 92 GLY A CA 1
ATOM 764 C C . GLY A 1 102 ? 6.170 -5.753 6.906 1.00 20.12 92 GLY A C 1
ATOM 765 O O . GLY A 1 102 ? 6.928 -5.017 7.560 1.00 19.25 92 GLY A O 1
ATOM 766 N N . LYS A 1 103 ? 6.538 -6.889 6.328 1.00 20.28 93 LYS A N 1
ATOM 767 C CA . LYS A 1 103 ? 7.876 -7.462 6.499 1.00 22.40 93 LYS A CA 1
ATOM 768 C C . LYS A 1 103 ? 8.886 -6.415 6.085 1.00 21.15 93 LYS A C 1
ATOM 769 O O . LYS A 1 103 ? 8.703 -5.700 5.070 1.00 21.46 93 LYS A O 1
ATOM 775 N N . HIS A 1 104 ? 9.927 -6.301 6.896 1.00 19.58 94 HIS A N 1
ATOM 776 C CA . HIS A 1 104 ? 11.072 -5.474 6.595 1.00 18.73 94 HIS A CA 1
ATOM 777 C C . HIS A 1 104 ? 10.780 -3.996 6.631 1.00 17.93 94 HIS A C 1
ATOM 778 O O . HIS A 1 104 ? 11.628 -3.230 6.224 1.00 17.94 94 HIS A O 1
ATOM 785 N N . GLU A 1 105 ? 9.620 -3.571 7.132 1.00 16.32 95 GLU A N 1
ATOM 786 C CA . GLU A 1 105 ? 9.357 -2.144 7.109 1.00 15.67 95 GLU A CA 1
ATOM 787 C C . GLU A 1 105 ? 10.406 -1.351 7.898 1.00 15.95 95 GLU A C 1
ATOM 788 O O . GLU A 1 105 ? 10.739 -0.236 7.528 1.00 15.93 95 GLU A O 1
ATOM 794 N N . HIS A 1 106 ? 10.917 -1.889 9.000 1.00 14.61 96 HIS A N 1
ATOM 795 C CA . HIS A 1 106 ? 11.831 -1.084 9.789 1.00 14.77 96 HIS A CA 1
ATOM 796 C C . HIS A 1 106 ? 13.135 -0.885 8.997 1.00 14.35 96 HIS A C 1
ATOM 797 O O . HIS A 1 106 ? 13.597 0.237 8.877 1.00 14.48 96 HIS A O 1
ATOM 804 N N . SER A 1 107 ? 13.727 -1.973 8.498 1.00 14.41 97 SER A N 1
ATOM 805 C CA . SER A 1 107 ? 15.029 -1.863 7.819 1.00 14.70 97 SER A CA 1
ATOM 806 C C . SER A 1 107 ? 14.889 -1.034 6.546 1.00 14.13 97 SER A C 1
ATOM 807 O O . SER A 1 107 ? 15.765 -0.252 6.191 1.00 13.38 97 SER A O 1
ATOM 810 N N . LEU A 1 108 ? 13.750 -1.158 5.896 1.00 13.61 98 LEU A N 1
ATOM 811 C CA . LEU A 1 108 ? 13.529 -0.383 4.684 1.00 13.25 98 LEU A CA 1
ATOM 812 C C . LEU A 1 108 ? 13.330 1.094 4.960 1.00 13.15 98 LEU A C 1
ATOM 813 O O . LEU A 1 108 ? 13.789 1.945 4.170 1.00 13.96 98 LEU A O 1
ATOM 818 N N . LEU A 1 109 ? 12.636 1.415 6.047 1.00 12.37 99 LEU A N 1
ATOM 819 C CA . LEU A 1 109 ? 12.510 2.827 6.482 1.00 12.92 99 LEU A CA 1
ATOM 820 C C . LEU A 1 109 ? 13.880 3.362 6.885 1.00 12.01 99 LEU A C 1
ATOM 821 O O . LEU A 1 109 ? 14.235 4.479 6.543 1.00 12.47 99 LEU A O 1
ATOM 826 N N . VAL A 1 110 ? 14.639 2.556 7.609 1.00 11.58 100 VAL A N 1
ATOM 827 C CA . VAL A 1 110 ? 16.029 2.940 7.939 1.00 12.71 100 VAL A CA 1
ATOM 828 C C . VAL A 1 110 ? 16.849 3.183 6.669 1.00 12.86 100 VAL A C 1
ATOM 829 O O . VAL A 1 110 ? 17.574 4.185 6.604 1.00 14.56 100 VAL A O 1
ATOM 833 N N . GLU A 1 111 ? 16.740 2.320 5.656 1.00 12.33 101 GLU A N 1
ATOM 834 C CA A GLU A 1 111 ? 17.447 2.603 4.402 0.50 12.15 101 GLU A CA 1
ATOM 835 C CA B GLU A 1 111 ? 17.440 2.587 4.403 0.50 12.38 101 GLU A CA 1
ATOM 836 C C . GLU A 1 111 ? 16.975 3.923 3.805 1.00 12.08 101 GLU A C 1
ATOM 837 O O . GLU A 1 111 ? 17.780 4.685 3.327 1.00 11.31 101 GLU A O 1
ATOM 848 N N . ALA A 1 112 ? 15.656 4.175 3.828 1.00 10.77 102 ALA A N 1
ATOM 849 C CA . ALA A 1 112 ? 15.122 5.415 3.236 1.00 10.75 102 ALA A CA 1
ATOM 850 C C . ALA A 1 112 ? 15.598 6.639 3.986 1.00 10.84 102 ALA A C 1
ATOM 851 O O . ALA A 1 112 ? 16.003 7.620 3.378 1.00 11.11 102 ALA A O 1
ATOM 853 N N . TYR A 1 113 ? 15.550 6.588 5.311 1.00 10.64 103 TYR A N 1
ATOM 854 C CA . TYR A 1 113 ? 15.986 7.740 6.112 1.00 10.93 103 TYR A CA 1
ATOM 855 C C . TYR A 1 113 ? 17.477 7.959 5.949 1.00 11.84 103 TYR A C 1
ATOM 856 O O . TYR A 1 113 ? 17.933 9.077 5.809 1.00 12.15 103 TYR A O 1
ATOM 865 N N . ASN A 1 114 ? 18.230 6.874 5.900 1.00 12.95 104 ASN A N 1
ATOM 866 C CA . ASN A 1 114 ? 19.680 6.987 5.612 1.00 13.67 104 ASN A CA 1
ATOM 867 C C . ASN A 1 114 ? 19.959 7.638 4.235 1.00 12.46 104 ASN A C 1
ATOM 868 O O . ASN A 1 114 ? 20.877 8.420 4.106 1.00 14.32 104 ASN A O 1
ATOM 873 N N . SER A 1 115 ? 19.161 7.324 3.223 1.00 12.34 105 SER A N 1
ATOM 874 C CA A SER A 1 115 ? 19.343 7.937 1.908 0.50 11.13 105 SER A CA 1
ATOM 875 C CA B SER A 1 115 ? 19.301 7.938 1.900 0.50 11.35 105 SER A CA 1
ATOM 876 C C . SER A 1 115 ? 19.132 9.441 1.990 1.00 11.29 105 SER A C 1
ATOM 877 O O . SER A 1 115 ? 19.841 10.203 1.334 1.00 11.43 105 SER A O 1
ATOM 882 N N . ILE A 1 116 ? 18.173 9.874 2.804 1.00 10.98 106 ILE A N 1
ATOM 883 C CA . ILE A 1 116 ? 17.965 11.314 3.011 1.00 10.67 106 ILE A CA 1
ATOM 884 C C . ILE A 1 116 ? 19.179 11.911 3.675 1.00 11.75 106 ILE A C 1
ATOM 885 O O . ILE A 1 116 ? 19.652 12.971 3.261 1.00 12.52 106 ILE A O 1
ATOM 890 N N . LEU A 1 117 ? 19.700 11.202 4.676 1.00 12.63 107 LEU A N 1
ATOM 891 C CA . LEU A 1 117 ? 20.828 11.678 5.464 1.00 12.53 107 LEU A CA 1
ATOM 892 C C . LEU A 1 117 ? 22.102 11.714 4.607 1.00 13.47 107 LEU A C 1
ATOM 893 O O . LEU A 1 117 ? 22.916 12.615 4.768 1.00 13.31 107 LEU A O 1
ATOM 898 N N . PHE A 1 118 ? 22.239 10.754 3.690 1.00 12.79 108 PHE A N 1
ATOM 899 C CA . PHE A 1 118 ? 23.349 10.742 2.732 1.00 14.37 108 PHE A CA 1
ATOM 900 C C . PHE A 1 118 ? 23.314 11.843 1.669 1.00 15.88 108 PHE A C 1
ATOM 901 O O . PHE A 1 118 ? 24.352 12.111 1.054 1.00 17.00 108 PHE A O 1
ATOM 909 N N . GLU A 1 119 ? 22.163 12.492 1.429 1.00 15.20 109 GLU A N 1
ATOM 910 C CA . GLU A 1 119 ? 22.168 13.690 0.582 1.00 16.57 109 GLU A CA 1
ATOM 911 C C . GLU A 1 119 ? 22.782 14.848 1.294 1.00 18.04 109 GLU A C 1
ATOM 912 O O . GLU A 1 119 ? 22.773 14.912 2.499 1.00 17.73 109 GLU A O 1
ATOM 918 N N . ASN A 1 120 ? 23.298 15.799 0.539 1.00 19.99 110 ASN A N 1
ATOM 919 C CA . ASN A 1 120 ? 23.883 16.968 1.157 1.00 21.47 110 ASN A CA 1
ATOM 920 C C . ASN A 1 120 ? 22.875 17.970 1.580 1.00 20.06 110 ASN A C 1
ATOM 921 O O . ASN A 1 120 ? 22.000 18.337 0.824 1.00 21.38 110 ASN A O 1
ATOM 926 N N . GLY A 1 121 ? 23.042 18.426 2.810 1.00 19.74 111 GLY A N 1
ATOM 927 C CA . GLY A 1 121 ? 22.271 19.491 3.338 1.00 17.67 111 GLY A CA 1
ATOM 928 C C . GLY A 1 121 ? 21.031 19.090 4.093 1.00 16.68 111 GLY A C 1
ATOM 929 O O . GLY A 1 121 ? 20.787 17.910 4.397 1.00 15.30 111 GLY A O 1
ATOM 930 N N . ILE A 1 122 ? 20.281 20.123 4.419 1.00 15.87 112 ILE A N 1
ATOM 931 C CA . ILE A 1 122 ? 19.202 20.048 5.384 1.00 16.60 112 ILE A CA 1
ATOM 932 C C . ILE A 1 122 ? 17.943 19.741 4.610 1.00 15.49 112 ILE A C 1
ATOM 933 O O . ILE A 1 122 ? 17.574 20.503 3.713 1.00 16.12 112 ILE A O 1
ATOM 938 N N . PRO A 1 123 ? 17.283 18.625 4.941 1.00 15.94 113 PRO A N 1
ATOM 939 C CA . PRO A 1 123 ? 15.997 18.366 4.294 1.00 15.25 113 PRO A CA 1
ATOM 940 C C . PRO A 1 123 ? 14.821 19.027 4.990 1.00 14.51 113 PRO A C 1
ATOM 941 O O . PRO A 1 123 ? 14.827 19.201 6.201 1.00 14.07 113 PRO A O 1
ATOM 945 N N . LEU A 1 124 ? 13.812 19.371 4.193 1.00 13.93 114 LEU A N 1
ATOM 946 C CA . LEU A 1 124 ? 12.477 19.656 4.671 1.00 13.63 114 LEU A CA 1
ATOM 947 C C . LEU A 1 124 ? 11.696 18.420 4.223 1.00 13.38 114 LEU A C 1
ATOM 948 O O . LEU A 1 124 ? 11.551 18.155 3.031 1.00 13.38 114 LEU A O 1
ATOM 953 N N . MET A 1 125 ? 11.244 17.640 5.180 1.00 13.16 115 MET A N 1
ATOM 954 C CA . MET A 1 125 ? 10.817 16.297 4.885 1.00 12.90 115 MET A CA 1
ATOM 955 C C . MET A 1 125 ? 9.618 15.892 5.692 1.00 12.76 115 MET A C 1
ATOM 956 O O . MET A 1 125 ? 9.489 16.288 6.836 1.00 13.42 115 MET A O 1
ATOM 961 N N . PRO A 1 126 ? 8.777 15.029 5.121 1.00 13.31 116 PRO A N 1
ATOM 962 C CA . PRO A 1 126 ? 7.742 14.415 5.920 1.00 13.26 116 PRO A CA 1
ATOM 963 C C . PRO A 1 126 ? 8.334 13.198 6.603 1.00 14.31 116 PRO A C 1
ATOM 964 O O . PRO A 1 126 ? 9.476 12.778 6.295 1.00 14.52 116 PRO A O 1
ATOM 968 N N . LEU A 1 127 ? 7.589 12.638 7.550 1.00 13.91 117 LEU A N 1
ATOM 969 C CA . LEU A 1 127 ? 7.889 11.289 7.988 1.00 14.84 117 LEU A CA 1
ATOM 970 C C . LEU A 1 127 ? 7.476 10.346 6.882 1.00 15.08 117 LEU A C 1
ATOM 971 O O . LEU A 1 127 ? 6.503 10.601 6.159 1.00 15.34 117 LEU A O 1
ATOM 976 N N . LEU A 1 128 ? 8.171 9.223 6.764 1.00 13.78 118 LEU A N 1
ATOM 977 C CA . LEU A 1 128 ? 7.876 8.314 5.645 1.00 13.01 118 LEU A CA 1
ATOM 978 C C . LEU A 1 128 ? 6.863 7.218 5.962 1.00 13.85 118 LEU A C 1
ATOM 979 O O . LEU A 1 128 ? 6.765 6.763 7.101 1.00 13.95 118 LEU A O 1
ATOM 984 N N . SER A 1 129 ? 6.107 6.805 4.956 1.00 14.89 119 SER A N 1
ATOM 985 C CA . SER A 1 129 ? 5.296 5.588 5.013 1.00 17.18 119 SER A CA 1
ATOM 986 C C . SER A 1 129 ? 4.026 5.687 5.876 1.00 18.30 119 SER A C 1
ATOM 987 O O . SER A 1 129 ? 3.294 4.722 5.978 1.00 18.31 119 SER A O 1
ATOM 990 N N . CYS A 1 130 ? 3.767 6.858 6.444 1.00 21.65 120 CYS A N 1
ATOM 991 C CA . CYS A 1 130 ? 2.547 7.118 7.231 1.00 25.75 120 CYS A CA 1
ATOM 992 C C . CYS A 1 130 ? 1.344 7.274 6.323 1.00 27.28 120 CYS A C 1
ATOM 993 O O . CYS A 1 130 ? 1.482 7.584 5.156 1.00 29.20 120 CYS A O 1
ATOM 996 N N . GLY A 1 131 ? 0.146 7.121 6.854 1.00 28.48 121 GLY A N 1
ATOM 997 C CA . GLY A 1 131 ? -1.017 7.220 5.963 1.00 28.43 121 GLY A CA 1
ATOM 998 C C . GLY A 1 131 ? -1.063 6.068 4.974 1.00 27.64 121 GLY A C 1
ATOM 999 O O . GLY A 1 131 ? -1.160 4.919 5.388 1.00 28.46 121 GLY A O 1
ATOM 1000 N N . ILE A 1 132 ? -0.961 6.356 3.677 1.00 27.18 122 ILE A N 1
ATOM 1001 C CA . ILE A 1 132 ? -1.416 5.377 2.670 1.00 26.95 122 ILE A CA 1
ATOM 1002 C C . ILE A 1 132 ? -0.639 4.044 2.691 1.00 25.92 122 ILE A C 1
ATOM 1003 O O . ILE A 1 132 ? -1.210 2.967 2.552 1.00 24.42 122 ILE A O 1
ATOM 1008 N N . PHE A 1 133 ? 0.660 4.143 2.936 1.00 24.89 123 PHE A N 1
ATOM 1009 C CA . PHE A 1 133 ? 1.541 2.991 3.044 1.00 24.39 123 PHE A CA 1
ATOM 1010 C C . PHE A 1 133 ? 1.332 2.192 4.334 1.00 22.73 123 PHE A C 1
ATOM 1011 O O . PHE A 1 133 ? 1.705 1.025 4.407 1.00 22.83 123 PHE A O 1
ATOM 1019 N N . GLY A 1 134 ? 0.693 2.816 5.318 1.00 21.94 124 GLY A N 1
ATOM 1020 C CA . GLY A 1 134 ? 0.103 2.083 6.456 1.00 22.16 124 GLY A CA 1
ATOM 1021 C C . GLY A 1 134 ? 1.021 1.864 7.647 1.00 21.03 124 GLY A C 1
ATOM 1022 O O . GLY A 1 134 ? 0.642 1.207 8.597 1.00 21.21 124 GLY A O 1
ATOM 1023 N N . VAL A 1 135 ? 2.223 2.436 7.610 1.00 20.60 125 VAL A N 1
ATOM 1024 C CA . VAL A 1 135 ? 3.148 2.287 8.732 1.00 18.75 125 VAL A CA 1
ATOM 1025 C C . VAL A 1 135 ? 2.700 3.215 9.883 1.00 19.55 125 VAL A C 1
ATOM 1026 O O . VAL A 1 135 ? 2.375 4.393 9.653 1.00 18.72 125 VAL A O 1
ATOM 1030 N N . ARG A 1 136 ? 2.670 2.689 11.108 1.00 19.51 126 ARG A N 1
ATOM 1031 C CA . ARG A 1 136 ? 2.291 3.510 12.259 1.00 21.24 126 ARG A CA 1
ATOM 1032 C C . ARG A 1 136 ? 3.308 4.627 12.402 1.00 19.96 126 ARG A C 1
ATOM 1033 O O . ARG A 1 136 ? 4.530 4.388 12.292 1.00 20.23 126 ARG A O 1
ATOM 1041 N N . ILE A 1 137 ? 2.839 5.848 12.639 1.00 19.18 127 ILE A N 1
ATOM 1042 C CA . ILE A 1 137 ? 3.753 6.978 12.746 1.00 18.75 127 ILE A CA 1
ATOM 1043 C C . ILE A 1 137 ? 4.908 6.692 13.733 1.00 19.50 127 ILE A C 1
ATOM 1044 O O . ILE A 1 137 ? 6.062 7.082 13.484 1.00 17.63 127 ILE A O 1
ATOM 1049 N N . GLU A 1 138 ? 4.573 5.992 14.827 1.00 18.79 128 GLU A N 1
ATOM 1050 C CA . GLU A 1 138 ? 5.524 5.635 15.910 1.00 19.93 128 GLU A CA 1
ATOM 1051 C C . GLU A 1 138 ? 6.647 4.789 15.375 1.00 17.98 128 GLU A C 1
ATOM 1052 O O . GLU A 1 138 ? 7.786 4.876 15.848 1.00 18.04 128 GLU A O 1
ATOM 1058 N N . ASN A 1 139 ? 6.320 3.954 14.396 1.00 17.37 129 ASN A N 1
ATOM 1059 C CA . ASN A 1 139 ? 7.315 3.069 13.802 1.00 15.68 129 ASN A CA 1
ATOM 1060 C C . ASN A 1 139 ? 8.170 3.802 12.809 1.00 15.58 129 ASN A C 1
ATOM 1061 O O . ASN A 1 139 ? 9.351 3.512 12.659 1.00 14.31 129 ASN A O 1
ATOM 1066 N N . SER A 1 140 ? 7.569 4.786 12.158 1.00 15.32 130 SER A N 1
ATOM 1067 C CA . SER A 1 140 ? 8.309 5.613 11.214 1.00 16.25 130 SER A CA 1
ATOM 1068 C C . SER A 1 140 ? 9.309 6.448 11.989 1.00 15.23 130 SER A C 1
ATOM 1069 O O . SER A 1 140 ? 10.499 6.504 11.667 1.00 15.93 130 SER A O 1
ATOM 1072 N N . LEU A 1 141 ? 8.837 7.032 13.080 1.00 16.09 131 LEU A N 1
ATOM 1073 C CA . LEU A 1 141 ? 9.693 7.803 13.994 1.00 15.31 131 LEU A CA 1
ATOM 1074 C C . LEU A 1 141 ? 10.800 6.951 14.565 1.00 16.01 131 LEU A C 1
ATOM 1075 O O . LEU A 1 141 ? 11.973 7.378 14.624 1.00 16.93 131 LEU A O 1
ATOM 1080 N N . LYS A 1 142 ? 10.440 5.743 14.975 1.00 15.23 132 LYS A N 1
ATOM 1081 C CA . LYS A 1 142 ? 11.420 4.815 15.506 1.00 16.03 132 LYS A CA 1
ATOM 1082 C C . LYS A 1 142 ? 12.535 4.550 14.508 1.00 15.75 132 LYS A C 1
ATOM 1083 O O . LYS A 1 142 ? 13.719 4.562 14.881 1.00 15.25 132 LYS A O 1
ATOM 1089 N N . ALA A 1 143 ? 12.158 4.277 13.256 1.00 14.03 133 ALA A N 1
ATOM 1090 C CA . ALA A 1 143 ? 13.156 4.058 12.195 1.00 14.51 133 ALA A CA 1
ATOM 1091 C C . ALA A 1 143 ? 14.041 5.285 11.997 1.00 14.43 133 ALA A C 1
ATOM 1092 O O . ALA A 1 143 ? 15.278 5.165 11.901 1.00 14.55 133 ALA A O 1
ATOM 1094 N N . LEU A 1 144 ? 13.431 6.463 11.929 1.00 14.20 134 LEU A N 1
ATOM 1095 C CA . LEU A 1 144 ? 14.207 7.700 11.760 1.00 15.40 134 LEU A CA 1
ATOM 1096 C C . LEU A 1 144 ? 15.214 7.862 12.892 1.00 16.54 134 LEU A C 1
ATOM 1097 O O . LEU A 1 144 ? 16.378 8.169 12.639 1.00 16.08 134 LEU A O 1
ATOM 1102 N N . PHE A 1 145 ? 14.760 7.687 14.132 1.00 16.58 135 PHE A N 1
ATOM 1103 C CA . PHE A 1 145 ? 15.644 7.877 15.283 1.00 18.62 135 PHE A CA 1
ATOM 1104 C C . PHE A 1 145 ? 16.542 6.693 15.571 1.00 18.87 135 PHE A C 1
ATOM 1105 O O . PHE A 1 145 ? 17.389 6.742 16.472 1.00 19.83 135 PHE A O 1
ATOM 1113 N N . SER A 1 146 ? 16.376 5.637 14.788 1.00 19.41 136 SER A N 1
ATOM 1114 C CA . SER A 1 146 ? 17.351 4.550 14.722 1.00 19.61 136 SER A CA 1
ATOM 1115 C C . SER A 1 146 ? 18.604 4.956 13.956 1.00 20.01 136 SER A C 1
ATOM 1116 O O . SER A 1 146 ? 19.619 4.271 14.063 1.00 20.08 136 SER A O 1
ATOM 1119 N N . CYS A 1 147 ? 18.534 6.036 13.173 1.00 19.19 137 CYS A N 1
ATOM 1120 C CA . CYS A 1 147 ? 19.683 6.434 12.361 1.00 19.54 137 CYS A CA 1
ATOM 1121 C C . CYS A 1 147 ? 20.575 7.421 13.107 1.00 19.60 137 CYS A C 1
ATOM 1122 O O . CYS A 1 147 ? 20.129 8.113 14.013 1.00 19.59 137 CYS A O 1
ATOM 1125 N N . ASP A 1 148 ? 21.840 7.447 12.713 1.00 20.97 138 ASP A N 1
ATOM 1126 C CA . ASP A 1 148 ? 22.806 8.436 13.174 1.00 22.50 138 ASP A CA 1
ATOM 1127 C C . ASP A 1 148 ? 22.479 9.767 12.506 1.00 22.41 138 ASP A C 1
ATOM 1128 O O . ASP A 1 148 ? 22.736 9.946 11.321 1.00 22.93 138 ASP A O 1
ATOM 1133 N N . ILE A 1 149 ? 21.905 10.708 13.244 1.00 21.80 139 ILE A N 1
ATOM 1134 C CA . ILE A 1 149 ? 21.506 11.964 12.639 1.00 21.59 139 ILE A CA 1
ATOM 1135 C C . ILE A 1 149 ? 22.491 13.053 13.038 1.00 22.05 139 ILE A C 1
ATOM 1136 O O . ILE A 1 149 ? 22.412 13.611 14.129 1.00 23.17 139 ILE A O 1
ATOM 1141 N N . ASN A 1 150 ? 23.383 1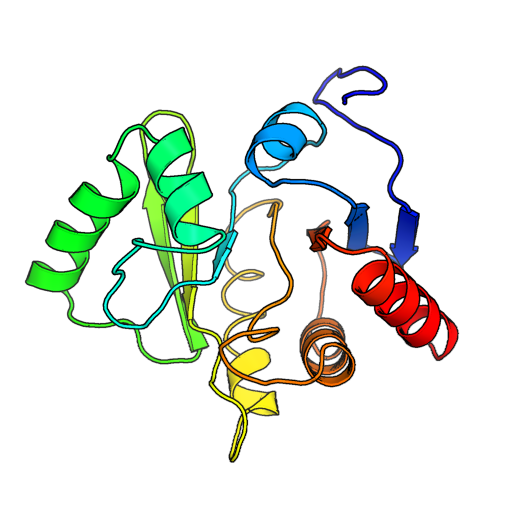3.396 12.121 1.00 21.73 140 ASN A N 1
ATOM 1142 C CA A ASN A 1 150 ? 24.508 14.281 12.388 0.50 21.31 140 ASN A CA 1
ATOM 1143 C CA B ASN A 1 150 ? 24.404 14.364 12.484 0.50 22.17 140 ASN A CA 1
ATOM 1144 C C . ASN A 1 150 ? 24.325 15.595 11.633 1.00 21.86 140 ASN A C 1
ATOM 1145 O O . ASN A 1 150 ? 25.302 16.277 11.372 1.00 22.02 140 ASN A O 1
ATOM 1154 N N . LYS A 1 151 ? 23.084 15.909 11.259 1.00 21.45 141 LYS A N 1
ATOM 1155 C CA . LYS A 1 151 ? 22.761 17.175 10.615 1.00 21.01 141 LYS A CA 1
ATOM 1156 C C . LYS A 1 151 ? 21.331 17.595 10.992 1.00 20.36 141 LYS A C 1
ATOM 1157 O O . LYS A 1 151 ? 20.535 16.749 11.408 1.00 20.09 141 LYS A O 1
ATOM 1163 N N . PRO A 1 152 ? 21.003 18.894 10.849 1.00 20.11 142 PRO A N 1
ATOM 1164 C CA . PRO A 1 152 ? 19.632 19.324 11.134 1.00 19.45 142 PRO A CA 1
ATOM 1165 C C . PRO A 1 152 ? 18.638 18.706 10.157 1.00 17.78 142 PRO A C 1
ATOM 1166 O O . PRO A 1 152 ? 18.955 18.587 8.993 1.00 17.41 142 PRO A O 1
ATOM 1170 N N . LEU A 1 153 ? 17.462 18.321 10.650 1.00 15.95 143 LEU A N 1
ATOM 1171 C CA . LEU A 1 153 ? 16.346 17.872 9.813 1.00 16.33 143 LEU A CA 1
ATOM 1172 C C . LEU A 1 153 ? 15.165 18.757 10.160 1.00 15.62 143 LEU A C 1
ATOM 1173 O O . LEU A 1 153 ? 14.951 19.063 11.350 1.00 16.41 143 LEU A O 1
ATOM 1178 N N . GLN A 1 154 ? 14.429 19.193 9.132 1.00 15.37 144 GLN A N 1
ATOM 1179 C CA . GLN A 1 154 ? 13.192 19.965 9.302 1.00 13.48 144 GLN A CA 1
ATOM 1180 C C . GLN A 1 154 ? 12.089 19.002 8.909 1.00 14.17 144 GLN A C 1
ATOM 1181 O O . GLN A 1 154 ? 11.879 18.737 7.722 1.00 13.87 144 GLN A O 1
ATOM 1187 N N . VAL A 1 155 ? 11.411 18.453 9.906 1.00 13.97 145 VAL A N 1
ATOM 1188 C CA . VAL A 1 155 ? 10.420 17.437 9.673 1.00 14.27 145 VAL A CA 1
ATOM 1189 C C . VAL A 1 155 ? 9.032 18.035 9.857 1.00 14.92 145 VAL A C 1
ATOM 1190 O O . VAL A 1 155 ? 8.779 18.763 10.831 1.00 15.77 145 VAL A O 1
ATOM 1194 N N . PHE A 1 156 ? 8.137 17.759 8.909 1.00 15.22 146 PHE A N 1
ATOM 1195 C CA . PHE A 1 156 ? 6.771 18.245 9.016 1.00 15.37 146 PHE A CA 1
ATOM 1196 C C . PHE A 1 156 ? 5.721 17.143 9.061 1.00 16.61 146 PHE A C 1
ATOM 1197 O O . PHE A 1 156 ? 5.900 16.024 8.520 1.00 15.29 146 PHE A O 1
ATOM 1205 N N . VAL A 1 157 ? 4.618 17.476 9.740 1.00 17.16 147 VAL A N 1
ATOM 1206 C CA . VAL A 1 157 ? 3.453 16.611 9.831 1.00 18.90 147 VAL A CA 1
ATOM 1207 C C . VAL A 1 157 ? 2.286 17.525 9.545 1.00 20.18 147 VAL A C 1
ATOM 1208 O O . VAL A 1 157 ? 2.440 18.750 9.576 1.00 20.51 147 VAL A O 1
ATOM 1212 N N . TYR A 1 158 ? 1.130 16.931 9.290 1.00 22.53 148 TYR A N 1
ATOM 1213 C CA . TYR A 1 158 ? -0.004 17.693 8.785 1.00 25.70 148 TYR A CA 1
ATOM 1214 C C . TYR A 1 158 ? -1.135 17.878 9.804 1.00 26.07 148 TYR A C 1
ATOM 1215 O O . TYR A 1 158 ? -1.795 18.923 9.805 1.00 25.87 148 TYR A O 1
ATOM 1224 N N . SER A 1 159 ? -1.339 16.873 10.646 1.00 26.44 149 SER A N 1
ATOM 1225 C CA . SER A 1 159 ? -2.479 16.821 11.568 1.00 28.15 149 SER A CA 1
ATOM 1226 C C . SER A 1 159 ? -2.099 16.923 13.073 1.00 28.56 149 SER A C 1
ATOM 1227 O O . SER A 1 159 ? -0.975 16.632 13.480 1.00 27.33 149 SER A O 1
ATOM 1230 N N . SER A 1 160 ? -3.046 17.369 13.897 1.00 2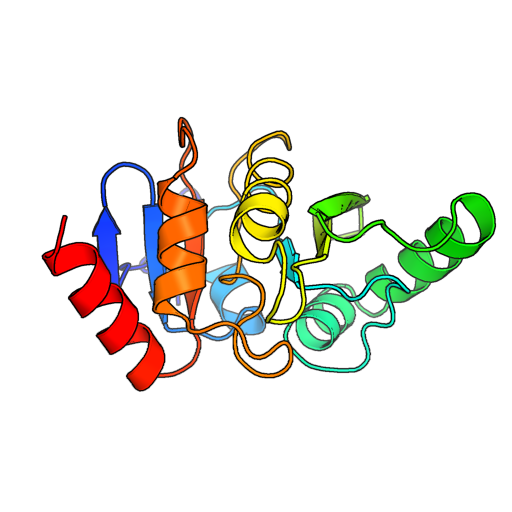9.51 150 SER A N 1
ATOM 1231 C CA . SER A 1 160 ? -2.753 17.517 15.315 1.00 29.82 150 SER A CA 1
ATOM 1232 C C . SER A 1 160 ? -2.567 16.136 15.920 1.00 29.59 150 SER A C 1
ATOM 1233 O O . SER A 1 160 ? -1.737 15.952 16.808 1.00 30.62 150 SER A O 1
ATOM 1236 N N . ASN A 1 161 ? -3.285 15.154 15.384 1.00 29.10 151 ASN A N 1
ATOM 1237 C CA . ASN A 1 161 ? -3.040 13.766 15.731 1.00 28.92 151 ASN A CA 1
ATOM 1238 C C . ASN A 1 161 ? -1.592 13.302 15.521 1.00 27.90 151 ASN A C 1
ATOM 1239 O O . ASN A 1 161 ? -1.042 12.580 16.351 1.00 27.12 151 ASN A O 1
ATOM 1244 N N . GLU A 1 162 ? -1.000 13.687 14.392 1.00 26.69 152 GLU A N 1
ATOM 1245 C CA . GLU A 1 162 ? 0.426 13.371 14.149 1.00 25.27 152 GLU A CA 1
ATOM 1246 C C . GLU A 1 162 ? 1.349 14.123 15.108 1.00 24.74 152 GLU A C 1
ATOM 1247 O O . GLU A 1 162 ? 2.305 13.551 15.655 1.00 23.57 152 GLU A O 1
ATOM 1253 N N . GLU A 1 163 ? 1.043 15.400 15.318 1.00 24.66 153 GLU A N 1
ATOM 1254 C CA . GLU A 1 163 ? 1.796 16.238 16.234 1.00 24.98 153 GLU A CA 1
ATOM 1255 C C . GLU A 1 163 ? 1.825 15.633 17.646 1.00 25.27 153 GLU A C 1
ATOM 1256 O O . GLU A 1 163 ? 2.885 15.541 18.259 1.00 25.08 153 GLU A O 1
ATOM 1262 N N . GLN A 1 164 ? 0.663 15.199 18.139 1.00 25.55 154 GLN A N 1
ATOM 1263 C CA . GLN A 1 164 ? 0.584 14.483 19.417 1.00 26.28 154 GLN A CA 1
ATOM 1264 C C . GLN A 1 164 ? 1.367 13.171 19.429 1.00 25.38 154 GLN A C 1
ATOM 1265 O O . GLN A 1 164 ? 1.981 12.821 20.449 1.00 24.87 154 GLN A O 1
ATOM 1271 N N . ALA A 1 165 ? 1.338 12.448 18.307 1.00 24.22 155 ALA A N 1
ATOM 1272 C CA . ALA A 1 165 ? 2.086 11.210 18.175 1.00 23.10 155 ALA A CA 1
ATOM 1273 C C . ALA A 1 165 ? 3.599 11.485 18.279 1.00 22.45 155 ALA A C 1
ATOM 1274 O O . ALA A 1 165 ? 4.337 10.723 18.901 1.00 21.95 155 ALA A O 1
ATOM 1276 N N . VAL A 1 166 ? 4.044 12.597 17.703 1.00 22.09 156 VAL A N 1
ATOM 1277 C CA . VAL A 1 166 ? 5.449 12.981 17.739 1.00 21.91 156 VAL A CA 1
ATOM 1278 C C . VAL A 1 166 ? 5.849 13.354 19.175 1.00 23.38 156 VAL A C 1
ATOM 1279 O O . VAL A 1 166 ? 6.853 12.868 19.701 1.00 23.77 156 VAL A O 1
ATOM 1283 N N . LEU A 1 167 ? 5.041 14.211 19.800 1.00 24.79 157 LEU A N 1
ATOM 1284 C CA . LEU A 1 167 ? 5.294 14.654 21.165 1.00 26.27 157 LEU A CA 1
ATOM 1285 C C . LEU A 1 167 ? 5.300 13.447 22.103 1.00 26.89 157 LEU A C 1
ATOM 1286 O O . LEU A 1 167 ? 6.183 13.333 22.950 1.00 27.84 157 LEU A O 1
ATOM 1291 N N . LYS A 1 168 ? 4.364 12.520 21.915 1.00 27.88 158 LYS A N 1
ATOM 1292 C CA . LYS A 1 168 ? 4.374 11.276 22.705 1.00 28.68 158 LYS A CA 1
ATOM 1293 C C . LYS A 1 168 ? 5.606 10.421 22.437 1.00 28.73 158 LYS A C 1
ATOM 1294 O O . LYS A 1 168 ? 6.193 9.868 23.372 1.00 28.56 158 LYS A O 1
ATOM 1300 N N . PHE A 1 169 ? 5.994 10.299 21.166 1.00 27.37 159 PHE A N 1
ATOM 1301 C CA . PHE A 1 169 ? 7.179 9.517 20.826 1.00 27.67 159 PHE A CA 1
ATOM 1302 C C . PHE A 1 169 ? 8.428 10.099 21.490 1.00 28.75 159 PHE A C 1
ATOM 1303 O O . PHE A 1 169 ? 9.247 9.364 22.089 1.00 28.50 159 PHE A O 1
ATOM 1311 N N . LEU A 1 170 ? 8.579 11.414 21.331 1.00 30.26 160 LEU A N 1
ATOM 1312 C CA . LEU A 1 170 ? 9.738 12.162 21.812 1.00 31.95 160 LEU A CA 1
ATOM 1313 C C . LEU A 1 170 ? 9.810 12.125 23.322 1.00 34.37 160 LEU A C 1
ATOM 1314 O O . LEU A 1 170 ? 10.901 12.105 23.888 1.00 34.89 160 LEU A O 1
ATOM 1319 N N . ASP A 1 171 ? 8.642 12.119 23.965 1.00 36.50 161 ASP A N 1
ATOM 1320 C CA . ASP A 1 171 ? 8.567 12.033 25.411 1.00 38.59 161 ASP A CA 1
ATOM 1321 C C . ASP A 1 171 ? 9.246 10.768 25.921 1.00 39.59 161 ASP A C 1
ATOM 1322 O O . ASP A 1 171 ? 9.969 10.820 26.919 1.00 39.99 161 ASP A O 1
ATOM 1327 N N . GLY A 1 172 ? 9.036 9.655 25.215 1.00 39.87 162 GLY A N 1
ATOM 1328 C CA . GLY A 1 172 ? 9.588 8.361 25.608 1.00 40.93 162 GLY A CA 1
ATOM 1329 C C . GLY A 1 172 ? 11.087 8.167 25.440 1.00 41.54 162 GLY A C 1
ATOM 1330 O O . GLY A 1 172 ? 11.601 7.089 25.768 1.00 42.24 162 GLY A O 1
ATOM 1331 N N . LEU A 1 173 ? 11.788 9.177 24.914 1.00 41.84 163 LEU A N 1
ATOM 1332 C CA . LEU A 1 173 ? 13.247 9.132 24.777 1.00 41.87 163 LEU A CA 1
ATOM 1333 C C . LEU A 1 173 ? 13.870 9.733 26.044 1.00 42.20 163 LEU A C 1
ATOM 1334 O O . LEU A 1 173 ? 14.933 10.363 26.017 1.00 42.37 163 LEU A O 1
#

Foldseek 3Di:
DFPDAVDGADQFPDDDVQEGEHADQVLPCVRHGHKQAEEAQAAQQLPQPDDNSVVVCVVLPNQSVVQSVVCCVVPNGDDQLAWDWDDGDPHTYIYHYQAQDDPCNLVSLLSRLVNVQPDDMEYAYEQYCPPPSPDDLLSSVVSNVVDDRDHHYYYYDHDVVSVVVVVVSSVVD

Solvent-accessible surface area: 8724 Å² total; per-residue (Å²): 179,45,64,64,54,111,60,44,115,28,191,41,47,14,79,64,175,50,2,80,0,7,76,15,71,0,48,68,6,16,100,0,2,38,46,82,2,0,0,0,36,4,47,30,72,0,110,4,64,46,65,21,7,126,21,0,21,94,47,2,135,31,44,0,37,59,58,0,139,92,50,45,102,96,90,21,84,10,168,35,6,34,24,25,45,17,125,16,132,148,36,56,0,2,0,0,0,3,2,122,76,44,172,105,26,79,53,40,0,32,85,0,0,42,19,1,27,171,48,135,26,40,0,0,0,14,12,0,8,32,65,178,34,38,5,180,24,82,50,0,0,110,0,1,42,64,15,128,28,139,35,56,1,12,0,5,6,111,49,70,126,46,29,109,16,0,66,168,35,22,127,73,104

CATH classification: 3.40.220.10

Nearest PDB structures (foldseek):
  2vri-assembly1_A  TM=1.006E+00  e=7.906E-40  Human coronavirus NL63
  3ejg-assembly1_A  TM=9.708E-01  e=1.494E-23  Human coronavirus 229E
  8cb3-assembly3_C  TM=8.630E-01  e=2.078E-14  Severe acute respiratory syndrome coronavirus
  7twg-assembly2_B  TM=8.944E-01  e=1.468E-13  Severe acute respiratory syndrome coronavirus 2
  8sh8-assembly2_B  TM=8.653E-01  e=1.060E-13  Severe acute respiratory syndrome coronavirus 2

Sequence (173 aa):
KAGSAAAPFTKPFAVYKNVKFYLGDISHLVNCVSFDFVVVNAANENLLHGGGVARAIDILTEGQLQSLSKDYISSNGPLKVGAGVMLECEKFNVFNVVGPRTGKHEHSLLVEEAYNSSILFENGIPLMPLLSCGIFGVRIENSLKALFSCDINNKPLQVFVYSSNEEQAVLKFLDGL

Secondary structure (DSSP, 8-state):
--SEETTEE---SEEETTEEEEES-HHHHTTTS--SEEEEEE-TT----SHHHHHHHHHTTTHHHHHHHHHHHHH-SPPTT-EEEEE-SS-EEEEEEPPPSSTTHHHHHHHHHHHHHHSSS-EEEEPSS-GGG---HHHHHHHHHTS---S-EEEEE-SHHHHHHHHHHHHT-

InterPro domains:
  IPR002589 Macro domain [PF01661] (1286-1389)
  IPR002589 Macro domain [PS51154] (1253-1421)
  IPR002589 Macro domain [SM00506] (1265-1391)
  IPR008740 Peptidase C30, coronavirus [PF05409] (2968-3247)
  IPR008740 Peptidase C30, coronavirus [PS51442] (2940-3242)
  IPR009003 Peptidase S1, PA clan [SSF50494] (2940-3240)
  IPR011050 Pectin lyase fold/virulence factor [SSF51126] (2124-2239)
  IPR013016 Peptidase C16, coronavirus [PF08715] (1042-1237)
  IPR013016 Peptidase C16, coronavirus [PF08715] (1583-1875)
  IPR013016 Peptidase C16, coronavirus [PS51124] (1021-1275)
  IPR013016 Peptidase C16, coronavirus [PS51124] (1640-1886)
  IPR014822 Non-structural protein NSP9, coronavirus [PF08710] (3800-3908)
  IPR014822 Non-structural protein NSP9, coronavirus [PS51951] (3800-3908)
  IPR014828 Non-structural protein NSP7, coronavirus [PF08716] (3522-3604)
  IPR014828 Non-structural protein NSP7, coronavirus [PS51949] (3522-3604)
  IPR014829 Non-structural protein NSP8, coronavirus [PF08717] (3605-3799)
  IPR014829 Non-structural protein NSP8, coronavirus [PS51950] (3605-3799)
  IPR018995 RNA synthesis protein NSP10, coronavirus [PF09401] (3918-4038)
  IPR018995 RNA synthesis protein NSP10, coronavirus [PS51952] (3909-4047)
  IPR032505 Non-structural protein NSP4, C-terminal, coronavirus [PF16348] (2844-2939)

Radius of gyration: 15.01 Å; Cα contacts (8 Å, |Δi|>4): 348; chains: 1; bounding box: 28×44×44 Å

B-factor: mean 21.25, std 8.58, range [8.21, 52.36]